Protein AF-A0A945KB13-F1 (afdb_monomer_lite)

Sequence (124 aa):
ARPCLFDDAFVIGADGSFANQMGDATWVEAWQGAAADGCATPVAPHDGSIAASSVYDEAAGTLTLNGKGAHLGLAKVVNGSELASPSDAPESVTYTVLIIESDFLSVEVVAGDGVYWSYDFVKQ

Foldseek 3Di:
DFVLLQPWDWDQDPVFWTFTRRPQWGFDDVLLVDPHTGIHGDGPPLNRPWTKGWDQDPVQQKIKIFTFQRDDRDSQAAAQAGHSHSVPGDRMGMWRWPDDDPFKTKTWHHNHDVDIDIDIGGHD

Secondary structure (DSSP, 8-state):
--HHHHS-EEEE-TTSEEEEE-TT-EEE-GGGT-SSSEEE---TTTTS-S-EEEEEETTTTEEEEESTT--SS-TTEETTEE-SSGGG--SEEEEEEEEE-SSEEEEEEEEETTEEEEEEEE--

Structure (mmCIF, N/CA/C/O backbone):
data_AF-A0A945KB13-F1
#
_entry.id   AF-A0A945KB13-F1
#
loop_
_atom_site.group_PDB
_atom_site.id
_atom_site.type_symbol
_atom_site.label_atom_id
_atom_site.label_alt_id
_atom_site.label_comp_id
_atom_site.label_asym_id
_atom_site.label_entity_id
_atom_site.label_seq_id
_atom_site.pdbx_PDB_ins_code
_atom_site.Cartn_x
_atom_site.Cartn_y
_atom_site.Cartn_z
_atom_site.occupancy
_atom_site.B_iso_or_equiv
_atom_site.auth_seq_id
_atom_site.auth_comp_id
_atom_site.auth_asym_id
_atom_site.auth_atom_id
_atom_site.pdbx_PDB_model_num
ATOM 1 N N . ALA A 1 1 ? -6.851 7.662 -16.944 1.00 63.81 1 ALA A N 1
ATOM 2 C CA . ALA A 1 1 ? -7.544 6.843 -15.927 1.00 63.81 1 ALA A CA 1
ATOM 3 C C . ALA A 1 1 ? -6.668 5.638 -15.605 1.00 63.81 1 ALA A C 1
ATOM 5 O O . ALA A 1 1 ? -5.906 5.247 -16.482 1.00 63.81 1 ALA A O 1
ATOM 6 N N . ARG A 1 2 ? -6.754 5.080 -14.391 1.00 83.50 2 ARG A N 1
ATOM 7 C CA . ARG A 1 2 ? -6.010 3.881 -13.962 1.00 83.50 2 ARG A CA 1
ATOM 8 C C . ARG A 1 2 ? -6.990 2.714 -13.756 1.00 83.50 2 ARG A C 1
ATOM 10 O O . ARG A 1 2 ? -7.255 2.369 -12.616 1.00 83.50 2 ARG A O 1
ATOM 17 N N . PRO A 1 3 ? -7.632 2.192 -14.817 1.00 86.50 3 PRO A N 1
ATOM 18 C CA . PRO A 1 3 ? -8.725 1.230 -14.662 1.00 86.50 3 PRO A CA 1
ATOM 19 C C . PRO A 1 3 ? -8.295 -0.021 -13.887 1.00 86.50 3 PRO A C 1
ATOM 21 O O . PRO A 1 3 ? -9.000 -0.380 -12.960 1.00 86.50 3 PRO A O 1
ATOM 24 N N . CYS A 1 4 ? -7.105 -0.551 -14.185 1.00 93.31 4 CYS A N 1
ATOM 25 C CA . CYS A 1 4 ? -6.479 -1.680 -13.485 1.00 93.31 4 CYS A CA 1
ATOM 26 C C . CYS A 1 4 ? -6.071 -1.405 -12.024 1.00 93.31 4 CYS A C 1
ATOM 28 O O . CYS A 1 4 ? -5.575 -2.291 -11.362 1.00 93.31 4 CYS A O 1
ATOM 30 N N . LEU A 1 5 ? -6.135 -0.157 -11.546 1.00 94.00 5 LEU A N 1
ATOM 31 C CA . LEU A 1 5 ? -5.937 0.143 -10.121 1.00 94.00 5 LEU A CA 1
ATOM 32 C C . LEU A 1 5 ? -7.276 0.189 -9.383 1.00 94.00 5 LEU A C 1
ATOM 34 O O . LEU A 1 5 ? -7.334 0.018 -8.174 1.00 94.00 5 LEU A O 1
ATOM 38 N N . PHE A 1 6 ? -8.353 0.520 -10.099 1.00 93.00 6 PHE A N 1
ATOM 39 C CA . PHE A 1 6 ? -9.678 0.694 -9.508 1.00 93.00 6 PHE A CA 1
ATOM 40 C C . PHE A 1 6 ? -10.481 -0.611 -9.452 1.00 93.00 6 PHE A C 1
ATOM 42 O O . PHE A 1 6 ? -11.493 -0.651 -8.757 1.00 93.00 6 PHE A O 1
ATOM 49 N N . ASP A 1 7 ? -10.068 -1.648 -10.181 1.00 93.94 7 ASP A N 1
ATOM 50 C CA . ASP A 1 7 ? -10.576 -3.018 -10.050 1.00 93.94 7 ASP A CA 1
ATOM 51 C C . ASP A 1 7 ? -9.757 -3.878 -9.068 1.00 93.94 7 ASP A C 1
ATOM 53 O O . ASP A 1 7 ? -10.218 -4.960 -8.703 1.00 93.94 7 ASP A O 1
ATOM 57 N N . ASP A 1 8 ? -8.610 -3.386 -8.584 1.00 96.50 8 ASP A N 1
ATOM 58 C CA . ASP A 1 8 ? -7.856 -4.007 -7.494 1.00 96.50 8 ASP A CA 1
ATOM 59 C C . ASP A 1 8 ? -8.687 -4.048 -6.198 1.00 96.50 8 ASP A C 1
ATOM 61 O O . ASP A 1 8 ? -9.356 -3.081 -5.815 1.00 96.50 8 ASP A O 1
ATOM 65 N N . ALA A 1 9 ? -8.597 -5.164 -5.474 1.00 97.00 9 ALA A N 1
ATOM 66 C CA . ALA A 1 9 ? -9.226 -5.347 -4.173 1.00 97.00 9 ALA A CA 1
ATOM 67 C C . ALA A 1 9 ? -8.185 -5.512 -3.057 1.00 97.00 9 ALA A C 1
ATOM 69 O O . ALA A 1 9 ? -7.208 -6.253 -3.173 1.00 97.00 9 ALA A O 1
ATOM 70 N N . PHE A 1 10 ? -8.435 -4.852 -1.928 1.00 97.56 10 PHE A N 1
ATOM 71 C CA . PHE A 1 10 ? -7.610 -4.921 -0.723 1.00 97.56 10 PHE A CA 1
ATOM 72 C C . PHE A 1 10 ? -8.401 -5.651 0.361 1.00 97.56 10 PHE A C 1
ATOM 74 O O . PHE A 1 10 ? -9.274 -5.077 1.013 1.00 97.56 10 PHE A O 1
ATOM 81 N N . VAL A 1 11 ? -8.154 -6.951 0.506 1.00 97.69 11 VAL A N 1
ATOM 82 C CA . VAL A 1 11 ? -8.998 -7.832 1.318 1.00 97.69 11 VAL A CA 1
ATOM 83 C C . VAL A 1 11 ? -8.462 -7.896 2.741 1.00 97.69 11 VAL A C 1
ATOM 85 O O . VAL A 1 11 ? -7.390 -8.445 2.978 1.00 97.69 11 VAL A O 1
ATOM 88 N N . ILE A 1 12 ? -9.235 -7.356 3.682 1.00 96.69 12 ILE A N 1
ATOM 89 C CA . ILE A 1 12 ? -8.973 -7.416 5.124 1.00 96.69 12 ILE A CA 1
ATOM 90 C C . ILE A 1 12 ? -9.863 -8.511 5.724 1.00 96.69 12 ILE A C 1
ATOM 92 O O . ILE A 1 12 ? -11.088 -8.381 5.766 1.00 96.69 12 ILE A O 1
ATOM 96 N N . GLY A 1 13 ? -9.250 -9.610 6.158 1.00 96.00 13 GLY A N 1
ATOM 97 C CA . GLY A 1 13 ? -9.933 -10.743 6.771 1.00 96.00 13 GLY A CA 1
ATOM 98 C C . GLY A 1 13 ? -10.307 -10.480 8.228 1.00 96.00 13 GLY A C 1
ATOM 99 O O . GLY A 1 13 ? -9.576 -9.834 8.977 1.00 96.00 13 GLY A O 1
ATOM 100 N 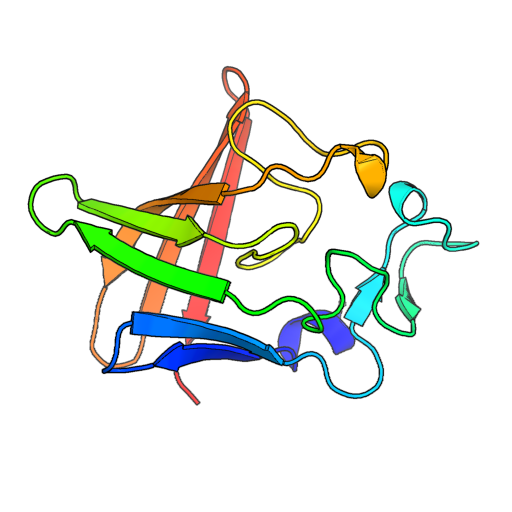N . ALA A 1 14 ? -11.436 -11.039 8.672 1.00 94.19 14 ALA A N 1
ATOM 101 C CA . ALA A 1 14 ? -11.870 -10.946 10.071 1.00 94.19 14 ALA A CA 1
ATOM 102 C C . ALA A 1 14 ? -10.917 -11.658 11.056 1.00 94.19 14 ALA A C 1
ATOM 104 O O . ALA A 1 14 ? -10.970 -11.412 12.257 1.00 94.19 14 ALA A O 1
ATOM 105 N N . ASP A 1 15 ? -10.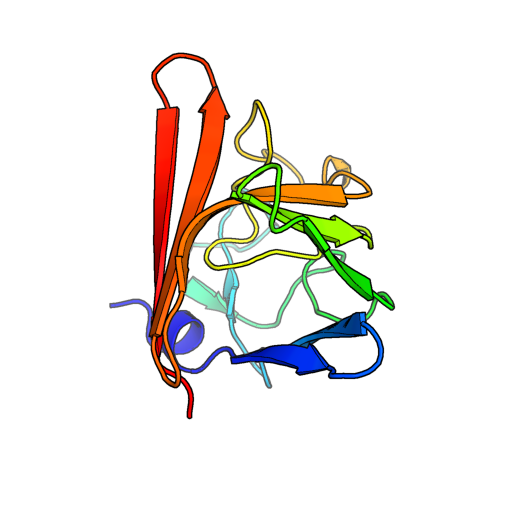058 -12.544 10.551 1.00 95.88 15 ASP A N 1
ATOM 106 C CA . ASP A 1 15 ? -8.995 -13.230 11.288 1.00 95.88 15 ASP A CA 1
ATOM 107 C C . ASP A 1 15 ? -7.673 -12.439 11.330 1.00 95.88 15 ASP A C 1
ATOM 109 O O . ASP A 1 15 ? -6.689 -12.916 11.895 1.00 95.88 15 ASP A O 1
ATOM 113 N N . GLY A 1 16 ? -7.643 -11.238 10.743 1.00 97.12 16 GLY A N 1
ATOM 114 C CA . GLY A 1 16 ? -6.453 -10.400 10.632 1.00 97.12 16 GLY A CA 1
ATOM 115 C C . GLY A 1 16 ? -5.566 -10.729 9.431 1.00 97.12 16 GLY A C 1
ATOM 116 O O . GLY A 1 16 ? -4.483 -10.156 9.321 1.00 97.12 16 GLY A O 1
ATOM 117 N N . SER A 1 17 ? -5.981 -11.624 8.530 1.00 98.38 17 SER A N 1
ATOM 118 C CA . SER A 1 17 ? -5.293 -11.822 7.248 1.00 98.38 17 SER A CA 1
ATOM 119 C C . SER A 1 17 ? -5.453 -10.606 6.328 1.00 98.38 17 SER A C 1
ATOM 121 O O . SER A 1 17 ? -6.449 -9.885 6.392 1.00 98.38 17 SER A O 1
ATOM 123 N N . PHE A 1 18 ? -4.466 -10.375 5.462 1.00 98.75 18 PHE A N 1
ATOM 124 C CA . PHE A 1 18 ? -4.520 -9.337 4.437 1.00 98.75 18 PHE A CA 1
ATOM 125 C C . PHE A 1 18 ? -4.083 -9.885 3.077 1.00 98.75 18 PHE A C 1
ATOM 127 O O . PHE A 1 18 ? -3.161 -10.700 3.005 1.00 98.75 18 PHE A O 1
ATOM 134 N N . ALA A 1 19 ? -4.716 -9.417 1.999 1.00 98.25 19 ALA A N 1
ATOM 135 C CA . ALA A 1 19 ? -4.301 -9.726 0.636 1.00 98.25 19 ALA A CA 1
ATOM 136 C C . ALA A 1 19 ? -4.520 -8.550 -0.327 1.00 98.25 19 ALA A C 1
ATOM 138 O O . ALA A 1 19 ? -5.611 -7.982 -0.395 1.00 98.25 19 ALA A O 1
ATOM 139 N N . ASN A 1 20 ? -3.502 -8.264 -1.141 1.00 98.31 20 ASN A N 1
ATOM 140 C CA . ASN A 1 20 ? -3.654 -7.511 -2.384 1.00 98.31 20 ASN A CA 1
ATOM 141 C C . ASN A 1 20 ? -4.177 -8.459 -3.474 1.00 98.31 20 ASN A C 1
ATOM 143 O O . ASN A 1 20 ? -3.471 -9.381 -3.880 1.00 98.31 20 ASN A O 1
ATOM 147 N N . GLN A 1 21 ? -5.404 -8.252 -3.946 1.00 97.19 21 GLN A N 1
ATOM 148 C CA . GLN A 1 21 ? -6.014 -9.012 -5.038 1.00 97.19 21 GLN A CA 1
ATOM 149 C C . GLN A 1 21 ? -6.097 -8.142 -6.293 1.00 97.19 21 GLN A C 1
ATOM 151 O O . GLN A 1 21 ? -7.026 -7.358 -6.445 1.00 97.19 21 GLN A O 1
ATOM 156 N N . MET A 1 22 ? -5.121 -8.306 -7.187 1.00 96.06 22 MET A N 1
ATOM 157 C CA . MET A 1 22 ? -4.940 -7.459 -8.379 1.00 96.06 22 MET A CA 1
ATOM 158 C C . MET A 1 22 ? -5.335 -8.131 -9.706 1.00 96.06 22 MET A C 1
ATOM 160 O O . MET A 1 22 ? -5.148 -7.583 -10.788 1.00 96.06 22 MET A O 1
ATOM 164 N N . GLY A 1 23 ? -5.816 -9.377 -9.654 1.00 93.56 23 GLY A N 1
ATOM 165 C CA . GLY A 1 23 ? -6.095 -10.157 -10.862 1.00 93.56 23 GLY A CA 1
ATOM 166 C C . GLY A 1 23 ? -4.873 -10.287 -11.785 1.00 93.56 23 GLY A C 1
ATOM 167 O O . GLY A 1 23 ? -3.753 -10.512 -11.324 1.00 93.56 23 GLY A O 1
ATOM 168 N N . ASP A 1 24 ? -5.101 -10.161 -13.095 1.00 94.75 24 ASP A N 1
ATOM 169 C CA . ASP A 1 24 ? -4.060 -10.319 -14.121 1.00 94.75 24 ASP A CA 1
ATOM 170 C C . ASP A 1 24 ? -3.213 -9.050 -14.338 1.00 94.75 24 ASP A C 1
ATOM 172 O O . ASP A 1 24 ? -2.125 -9.129 -14.924 1.00 94.75 24 ASP A O 1
ATOM 176 N N . ALA A 1 25 ? -3.700 -7.878 -13.913 1.00 96.44 25 ALA A N 1
ATOM 177 C CA . ALA A 1 25 ? -3.033 -6.603 -14.146 1.00 96.44 25 ALA A CA 1
ATOM 178 C C . ALA A 1 25 ? -3.371 -5.558 -13.080 1.00 96.44 25 ALA A C 1
ATOM 180 O O . ALA A 1 25 ? -4.537 -5.340 -12.794 1.00 96.44 25 ALA A O 1
ATOM 181 N N . THR A 1 26 ? -2.350 -4.827 -12.629 1.00 97.50 26 THR A N 1
ATOM 182 C CA . THR A 1 26 ? -2.467 -3.638 -11.766 1.00 97.50 26 THR A CA 1
ATOM 183 C C . THR A 1 26 ? -1.757 -2.444 -12.411 1.00 97.50 26 THR A C 1
ATOM 185 O O . THR A 1 26 ? -1.153 -2.560 -13.485 1.00 97.50 26 THR A O 1
ATOM 188 N N . TRP A 1 27 ? -1.807 -1.275 -11.771 1.00 97.38 27 TRP A N 1
ATOM 189 C CA . TRP A 1 27 ? -0.988 -0.127 -12.145 1.00 97.38 27 TRP A CA 1
ATOM 190 C C . TRP A 1 27 ? 0.477 -0.343 -11.754 1.00 97.38 27 TRP A C 1
ATOM 192 O O . TRP A 1 27 ? 0.843 -0.254 -10.584 1.00 97.38 27 TRP A O 1
ATOM 202 N N . VAL A 1 28 ? 1.326 -0.571 -12.754 1.00 97.62 28 VAL A N 1
ATOM 203 C CA . VAL A 1 28 ? 2.771 -0.749 -12.589 1.00 97.62 28 VAL A CA 1
ATOM 204 C C . VAL A 1 28 ? 3.493 0.466 -13.165 1.00 97.62 28 VAL A C 1
ATOM 206 O O . VAL A 1 28 ? 3.205 0.910 -14.278 1.00 97.62 28 VAL A O 1
ATOM 209 N N . GLU A 1 29 ? 4.441 1.009 -12.409 1.00 97.12 29 GLU A N 1
ATOM 210 C CA . GLU A 1 29 ? 5.235 2.179 -12.801 1.00 97.12 29 GLU A CA 1
ATOM 211 C C . GLU A 1 29 ? 6.676 1.794 -13.189 1.00 97.12 29 GLU A C 1
ATOM 213 O O . GLU A 1 29 ? 7.163 0.695 -12.906 1.00 97.12 29 GLU A O 1
ATOM 218 N N . ALA A 1 30 ? 7.405 2.726 -13.806 1.00 97.06 30 ALA A N 1
ATOM 219 C CA . ALA A 1 30 ? 8.788 2.520 -14.238 1.00 97.06 30 ALA A CA 1
ATOM 220 C C . ALA A 1 30 ? 9.744 2.102 -13.103 1.00 97.06 30 ALA A C 1
ATOM 222 O O . ALA A 1 30 ? 10.681 1.339 -13.342 1.00 97.06 30 ALA A O 1
ATOM 223 N N . TRP A 1 31 ? 9.497 2.537 -11.860 1.00 97.12 31 TRP A N 1
ATOM 224 C CA . TRP A 1 31 ? 10.306 2.134 -10.699 1.00 97.12 31 TRP A CA 1
ATOM 225 C C . TRP A 1 31 ? 10.199 0.631 -10.398 1.00 97.12 31 TRP A C 1
ATOM 227 O O . TRP A 1 31 ? 11.122 0.064 -9.824 1.00 97.12 31 TRP A O 1
ATOM 237 N N . GLN A 1 32 ? 9.124 -0.032 -10.841 1.00 97.56 32 GLN A N 1
ATOM 238 C CA . GLN A 1 32 ? 8.948 -1.488 -10.761 1.00 97.56 32 GLN A CA 1
ATOM 239 C C . GLN A 1 32 ? 9.542 -2.229 -11.970 1.00 97.56 32 GLN A C 1
ATOM 241 O O . GLN A 1 32 ? 9.457 -3.452 -12.042 1.00 97.56 32 GLN A O 1
ATOM 246 N N . GLY A 1 33 ? 10.145 -1.514 -12.925 1.00 95.00 33 GLY A N 1
ATOM 247 C CA . GLY A 1 33 ? 10.727 -2.088 -14.139 1.00 95.00 33 GLY A CA 1
ATOM 248 C C . GLY A 1 33 ? 9.788 -2.126 -15.348 1.00 95.00 33 GLY A C 1
ATOM 249 O O . GLY A 1 33 ? 10.136 -2.740 -16.359 1.00 95.00 33 GLY A O 1
ATOM 250 N N . ALA A 1 34 ? 8.622 -1.473 -15.289 1.00 95.19 34 ALA A N 1
ATOM 251 C CA . ALA A 1 34 ? 7.778 -1.303 -16.470 1.00 95.19 34 ALA A CA 1
ATOM 252 C C . ALA A 1 34 ? 8.446 -0.383 -17.508 1.00 95.19 34 ALA A C 1
ATOM 254 O O . ALA A 1 34 ? 9.113 0.593 -17.167 1.00 95.19 34 ALA A O 1
ATOM 255 N N . ALA A 1 35 ? 8.237 -0.667 -18.797 1.00 93.75 35 ALA A N 1
ATOM 256 C CA . ALA A 1 35 ? 8.748 0.180 -19.881 1.00 93.75 35 ALA A CA 1
ATOM 257 C C . ALA A 1 35 ? 8.080 1.570 -19.916 1.00 93.75 35 ALA A C 1
ATOM 259 O O . ALA A 1 35 ? 8.678 2.537 -20.386 1.00 93.75 35 ALA A O 1
ATOM 260 N N . ALA A 1 36 ? 6.838 1.651 -19.440 1.00 94.56 36 ALA A N 1
ATOM 261 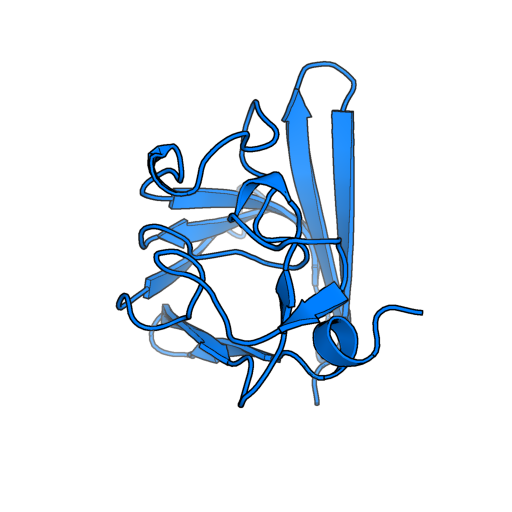C CA . ALA A 1 36 ? 6.074 2.870 -19.227 1.00 94.56 36 ALA A CA 1
ATOM 262 C C . ALA A 1 36 ? 5.023 2.610 -18.142 1.00 94.56 36 ALA A C 1
ATOM 264 O O . ALA A 1 36 ? 4.562 1.476 -18.003 1.00 94.56 36 ALA A O 1
ATOM 265 N N . ASP A 1 37 ? 4.626 3.657 -17.421 1.00 96.06 37 ASP A N 1
ATOM 266 C CA . ASP A 1 37 ? 3.577 3.558 -16.409 1.00 96.06 37 ASP A CA 1
ATOM 267 C C . ASP A 1 37 ? 2.248 3.145 -17.051 1.00 96.06 37 ASP A C 1
ATOM 269 O O . ASP A 1 37 ? 1.781 3.768 -18.014 1.00 96.06 37 ASP A O 1
ATOM 273 N N . GLY A 1 38 ? 1.625 2.097 -16.523 1.00 96.50 38 GLY A N 1
ATOM 274 C CA . GLY A 1 38 ? 0.408 1.558 -17.108 1.00 96.50 38 GLY A CA 1
ATOM 275 C C . GLY A 1 38 ? -0.055 0.254 -16.480 1.00 96.50 38 GLY A C 1
ATOM 276 O O . GLY A 1 38 ? 0.532 -0.255 -15.531 1.00 96.50 38 GLY A O 1
ATOM 277 N N . CYS A 1 39 ? -1.133 -0.291 -17.039 1.00 97.00 39 CYS A N 1
ATOM 278 C CA . CYS A 1 39 ? -1.637 -1.596 -16.637 1.00 97.00 39 CYS A CA 1
ATOM 279 C C . CYS A 1 39 ? -0.693 -2.700 -17.118 1.00 97.00 39 CYS A C 1
ATOM 281 O O . CYS A 1 39 ? -0.456 -2.826 -18.322 1.00 97.00 39 CYS A O 1
ATOM 283 N N . ALA A 1 40 ? -0.173 -3.492 -16.186 1.00 96.81 40 ALA A N 1
ATOM 284 C CA . ALA A 1 40 ? 0.704 -4.624 -16.458 1.00 96.81 40 ALA A CA 1
ATOM 285 C C . ALA A 1 40 ? 0.572 -5.682 -15.355 1.00 96.81 40 ALA A C 1
ATOM 287 O O . ALA A 1 40 ? -0.035 -5.432 -14.316 1.00 96.81 40 ALA A O 1
ATOM 288 N N . THR A 1 41 ? 1.149 -6.863 -15.580 1.00 97.12 41 THR A N 1
ATOM 289 C CA . THR A 1 41 ? 1.185 -7.932 -14.574 1.00 97.12 41 THR A CA 1
ATOM 290 C C . THR A 1 41 ? 1.816 -7.430 -13.268 1.00 97.12 41 THR A C 1
ATOM 292 O O . THR A 1 41 ? 2.865 -6.780 -13.338 1.00 97.12 41 THR A O 1
ATOM 295 N N . PRO A 1 42 ? 1.221 -7.730 -12.095 1.00 97.50 42 PRO A N 1
ATOM 296 C CA . PRO A 1 42 ? 1.779 -7.333 -10.807 1.00 97.50 42 PRO A CA 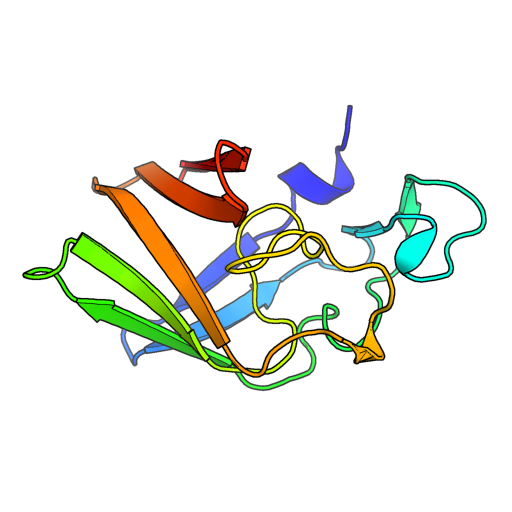1
ATOM 297 C C . PRO A 1 42 ? 3.234 -7.787 -10.617 1.00 97.50 42 PRO A C 1
ATOM 299 O O . PRO A 1 42 ? 3.643 -8.844 -11.101 1.00 97.50 42 PRO A O 1
ATOM 302 N N . VAL A 1 43 ? 4.027 -6.975 -9.911 1.00 98.19 43 VAL A N 1
ATOM 303 C CA . VAL A 1 43 ? 5.478 -7.174 -9.757 1.00 98.19 43 VAL A CA 1
ATOM 304 C C . VAL A 1 43 ? 5.838 -7.414 -8.293 1.00 98.19 43 VAL A C 1
ATOM 306 O O . VAL A 1 43 ? 5.579 -6.560 -7.442 1.00 98.19 43 VAL A O 1
ATOM 309 N N . ALA A 1 44 ? 6.501 -8.540 -8.012 1.00 97.94 44 ALA A N 1
ATOM 310 C CA . ALA A 1 44 ? 7.012 -8.873 -6.684 1.00 97.94 44 ALA A CA 1
ATOM 311 C C . ALA A 1 44 ? 7.901 -7.747 -6.102 1.00 97.94 44 ALA A C 1
ATOM 313 O O . ALA A 1 44 ? 8.722 -7.174 -6.825 1.00 97.94 44 ALA A O 1
ATOM 314 N N . PRO A 1 45 ? 7.792 -7.434 -4.797 1.00 98.06 45 PRO A N 1
ATOM 315 C CA . PRO A 1 45 ? 6.965 -8.114 -3.794 1.00 98.06 45 PRO A CA 1
ATOM 316 C C . PRO A 1 45 ? 5.514 -7.596 -3.711 1.00 98.06 45 PRO A C 1
ATOM 318 O O . PRO A 1 45 ? 4.754 -8.051 -2.867 1.00 98.06 45 PRO A O 1
ATOM 321 N N . HIS A 1 46 ? 5.114 -6.656 -4.567 1.00 98.50 46 HIS A N 1
ATOM 322 C CA . HIS A 1 46 ? 3.789 -6.022 -4.546 1.00 98.50 46 HIS A CA 1
ATOM 323 C C . HIS A 1 46 ? 2.747 -6.798 -5.361 1.00 98.50 46 HIS A C 1
ATOM 325 O O . HIS A 1 46 ? 1.747 -6.225 -5.768 1.00 98.50 46 HIS A O 1
ATOM 331 N N . ASP A 1 47 ? 2.990 -8.078 -5.648 1.00 97.75 47 ASP A N 1
ATOM 332 C CA . ASP A 1 47 ? 2.150 -8.932 -6.496 1.00 97.75 47 ASP A CA 1
ATOM 333 C C . ASP A 1 47 ? 1.132 -9.773 -5.709 1.00 97.75 47 ASP A C 1
ATOM 335 O O . ASP A 1 47 ? 0.444 -10.613 -6.284 1.00 97.75 47 ASP A O 1
ATOM 339 N N . GLY A 1 48 ? 1.025 -9.553 -4.394 1.00 97.12 48 GLY A N 1
ATOM 340 C CA . GLY A 1 48 ? 0.102 -10.282 -3.521 1.00 97.12 48 GLY A CA 1
ATOM 341 C C . GLY A 1 48 ? 0.518 -11.732 -3.244 1.00 97.12 48 GLY A C 1
ATOM 342 O O . GLY A 1 48 ? -0.237 -12.471 -2.618 1.00 97.12 48 GLY A O 1
ATOM 343 N N . SER A 1 49 ? 1.710 -12.155 -3.683 1.00 96.75 49 SER A N 1
ATOM 344 C CA . SER A 1 49 ? 2.211 -13.520 -3.464 1.00 96.75 49 SER A CA 1
ATOM 345 C C . SER A 1 49 ? 2.721 -13.769 -2.038 1.00 96.75 49 SER A C 1
ATOM 347 O O . SER A 1 49 ? 2.811 -14.918 -1.599 1.00 96.75 49 SER A O 1
ATOM 349 N N . ILE A 1 50 ? 3.052 -12.703 -1.305 1.00 97.12 50 ILE A N 1
ATOM 350 C CA . ILE A 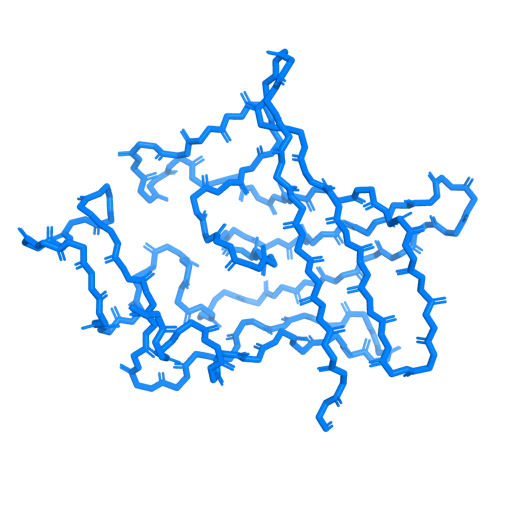1 50 ? 3.529 -12.761 0.078 1.00 97.12 50 ILE A CA 1
ATOM 351 C C . ILE A 1 50 ? 2.338 -12.772 1.036 1.00 97.12 50 ILE A C 1
ATOM 353 O O . ILE A 1 50 ? 1.461 -11.914 0.967 1.00 97.12 50 ILE A O 1
ATOM 357 N N . ALA A 1 51 ? 2.327 -13.733 1.964 1.00 96.62 51 ALA A N 1
ATOM 358 C CA . ALA A 1 51 ? 1.331 -13.771 3.028 1.00 96.62 51 ALA A CA 1
ATOM 359 C C . ALA A 1 51 ? 1.439 -12.513 3.899 1.00 96.62 51 ALA A C 1
ATOM 361 O O . ALA A 1 51 ? 2.515 -12.205 4.418 1.00 96.62 51 ALA A O 1
ATOM 362 N N . ALA A 1 52 ? 0.317 -11.821 4.076 1.00 98.69 52 ALA A N 1
ATOM 363 C CA . ALA A 1 52 ? 0.247 -10.573 4.812 1.00 98.69 52 ALA A CA 1
ATOM 364 C C . ALA A 1 52 ? -0.845 -10.609 5.888 1.00 98.69 52 ALA A C 1
ATOM 366 O O . ALA A 1 52 ? -1.752 -11.447 5.877 1.00 98.69 52 ALA A O 1
ATOM 367 N N . SER A 1 53 ? -0.744 -9.690 6.842 1.00 98.81 53 SER A N 1
ATOM 368 C CA . SER A 1 53 ? -1.721 -9.492 7.908 1.00 98.81 53 SER A CA 1
ATOM 369 C C . SER A 1 53 ? -2.014 -8.014 8.116 1.00 98.81 53 SER A C 1
ATOM 371 O O . SER A 1 53 ? -1.222 -7.150 7.746 1.00 98.81 53 SER A O 1
ATOM 373 N N . SER A 1 54 ? -3.148 -7.722 8.736 1.00 98.56 54 SER A N 1
ATOM 374 C CA . SER A 1 54 ? -3.567 -6.373 9.095 1.00 98.56 54 SER A CA 1
ATOM 375 C C . SER A 1 54 ? -3.850 -6.277 10.588 1.00 98.56 54 SER A C 1
ATOM 377 O O . SER A 1 54 ? -4.494 -7.159 11.158 1.00 98.56 54 SER A O 1
ATOM 379 N N . VAL A 1 55 ? -3.432 -5.178 11.207 1.00 98.50 55 VAL A N 1
ATOM 380 C CA . VAL A 1 55 ? -3.724 -4.851 12.604 1.00 98.50 55 VAL A CA 1
ATOM 381 C C . VAL A 1 55 ? -4.323 -3.454 12.657 1.00 98.50 55 VAL A C 1
ATOM 383 O O . VAL A 1 55 ? -3.649 -2.484 12.313 1.00 98.50 55 VAL A O 1
ATOM 386 N N . TYR A 1 56 ? -5.581 -3.361 13.082 1.00 97.94 56 TYR A N 1
ATOM 387 C CA . TYR A 1 56 ? -6.233 -2.089 13.378 1.00 97.94 56 TYR A CA 1
ATOM 388 C C . TYR A 1 56 ? -6.102 -1.778 14.872 1.00 97.94 56 TYR A C 1
ATOM 390 O O . TYR A 1 56 ? -6.559 -2.556 15.711 1.00 97.94 56 TYR A O 1
ATOM 398 N N . ASP A 1 57 ? -5.469 -0.654 15.194 1.00 98.25 57 ASP A N 1
ATOM 399 C CA . ASP A 1 57 ? -5.405 -0.090 16.539 1.00 98.25 57 ASP A CA 1
ATOM 400 C C . ASP A 1 57 ? -6.398 1.073 16.625 1.00 98.25 57 ASP A C 1
ATOM 402 O O . ASP A 1 57 ? -6.136 2.182 16.156 1.00 98.25 57 ASP A O 1
ATOM 406 N N . GLU A 1 58 ? -7.562 0.806 17.217 1.00 97.12 58 GLU A N 1
ATOM 407 C CA . GLU A 1 58 ? -8.634 1.792 17.378 1.00 97.12 58 GLU A CA 1
ATOM 408 C C . GLU A 1 58 ? -8.214 2.967 18.273 1.00 97.12 58 GLU A C 1
ATOM 410 O O . GLU A 1 58 ? -8.594 4.107 18.018 1.00 97.12 58 GLU A O 1
ATOM 415 N N . ALA A 1 59 ? -7.393 2.717 19.298 1.00 98.12 59 ALA A N 1
ATOM 416 C CA . ALA A 1 59 ? -6.963 3.757 20.227 1.00 98.12 59 ALA A CA 1
ATOM 417 C C . ALA A 1 59 ? -5.951 4.712 19.580 1.00 98.12 59 ALA A C 1
ATOM 419 O O . ALA A 1 59 ? -5.977 5.914 19.850 1.00 98.12 59 ALA A O 1
ATOM 420 N N . ALA A 1 60 ? -5.070 4.183 18.728 1.00 98.06 60 ALA A N 1
ATOM 421 C CA . ALA A 1 60 ? -4.131 4.980 17.945 1.00 98.06 60 ALA A CA 1
ATOM 422 C C . ALA A 1 60 ? -4.749 5.546 16.654 1.00 98.06 60 ALA A C 1
ATOM 424 O O . ALA A 1 60 ? -4.185 6.472 16.072 1.00 98.06 60 ALA A O 1
ATOM 425 N N . GLY A 1 61 ? -5.877 4.996 16.194 1.00 98.31 61 GLY A N 1
ATOM 426 C CA . GLY A 1 61 ? -6.482 5.340 14.909 1.00 98.31 61 GLY A CA 1
ATOM 427 C C . GLY A 1 61 ? -5.617 4.912 13.722 1.00 98.31 61 GLY A C 1
ATOM 428 O O . GLY A 1 61 ? -5.525 5.645 12.740 1.00 98.31 61 GLY A O 1
ATOM 429 N N . THR A 1 62 ? -4.946 3.758 13.805 1.00 98.69 62 THR A N 1
ATOM 430 C CA . THR A 1 62 ? -4.013 3.299 12.763 1.00 98.69 62 THR A CA 1
ATOM 431 C C . THR A 1 62 ? -4.327 1.898 12.258 1.00 98.69 62 THR A C 1
ATOM 433 O O . THR A 1 62 ? -4.796 1.034 12.994 1.00 98.69 62 THR A O 1
ATOM 436 N N . LEU A 1 63 ? -4.042 1.662 10.979 1.00 98.69 63 LEU A N 1
ATOM 437 C CA . LEU A 1 63 ? -4.097 0.357 10.331 1.00 98.69 63 LEU A CA 1
ATOM 438 C C . LEU A 1 63 ? -2.695 -0.000 9.844 1.00 98.69 63 LEU A C 1
ATOM 440 O O . LEU A 1 63 ? -2.157 0.657 8.958 1.00 98.69 63 LEU A O 1
ATOM 444 N N . THR A 1 64 ? -2.101 -1.044 10.413 1.00 98.81 64 THR A N 1
ATOM 445 C CA . THR A 1 64 ? -0.788 -1.546 9.994 1.00 98.81 64 THR A CA 1
ATOM 446 C C . THR A 1 64 ? -0.947 -2.807 9.166 1.00 98.81 64 THR A C 1
ATOM 448 O O . THR A 1 64 ? -1.565 -3.768 9.622 1.00 98.81 64 THR A O 1
ATOM 451 N N . LEU A 1 65 ? -0.356 -2.819 7.976 1.00 98.88 65 LEU A N 1
ATOM 452 C CA . LEU A 1 65 ? -0.191 -4.012 7.158 1.00 98.88 65 LEU A CA 1
ATOM 453 C C . LEU A 1 65 ? 1.207 -4.587 7.384 1.00 98.88 65 LEU A C 1
ATOM 455 O O . LEU A 1 65 ? 2.193 -3.859 7.286 1.00 98.88 65 LEU A O 1
ATOM 459 N N . ASN A 1 66 ? 1.293 -5.882 7.675 1.00 98.81 66 ASN A N 1
ATOM 460 C CA . ASN A 1 66 ? 2.547 -6.624 7.789 1.00 98.81 66 ASN A CA 1
ATOM 461 C C . ASN A 1 66 ? 2.659 -7.595 6.617 1.00 98.81 66 ASN A C 1
ATOM 463 O O . ASN A 1 66 ? 1.691 -8.276 6.291 1.00 98.81 66 ASN A O 1
ATOM 467 N N . GLY A 1 67 ? 3.846 -7.699 6.036 1.00 98.50 67 GLY A N 1
ATOM 468 C CA . GLY A 1 67 ? 4.124 -8.476 4.836 1.00 98.50 67 GLY A CA 1
ATOM 469 C C . GLY A 1 67 ? 4.795 -7.589 3.796 1.00 98.50 67 GLY A C 1
ATOM 470 O O . GLY A 1 67 ? 4.265 -6.542 3.422 1.00 98.50 67 GLY A O 1
ATOM 471 N N . LYS A 1 68 ? 5.975 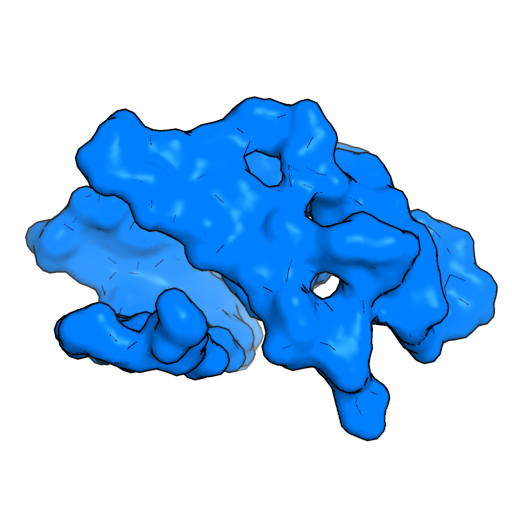-8.000 3.327 1.00 98.50 68 LYS A N 1
ATOM 472 C CA . LYS A 1 68 ? 6.729 -7.230 2.340 1.00 98.50 68 LYS A CA 1
ATOM 473 C C . LYS A 1 68 ? 5.903 -7.000 1.075 1.00 98.50 68 LYS A C 1
ATOM 475 O O . LYS A 1 68 ? 5.453 -7.956 0.452 1.00 98.50 68 LYS A O 1
ATOM 480 N N . GLY A 1 69 ? 5.748 -5.732 0.699 1.00 98.25 69 GLY A N 1
ATOM 481 C CA . GLY A 1 69 ? 4.975 -5.312 -0.473 1.00 98.25 69 GLY A CA 1
ATOM 482 C C . GLY A 1 69 ? 3.460 -5.200 -0.255 1.00 98.25 69 GLY A C 1
ATOM 483 O O . GLY A 1 69 ? 2.759 -4.795 -1.184 1.00 98.25 69 GLY A O 1
ATOM 484 N N . ALA A 1 70 ? 2.947 -5.497 0.946 1.00 98.69 70 ALA A N 1
ATOM 485 C CA . ALA A 1 70 ? 1.553 -5.237 1.295 1.00 98.69 70 ALA A CA 1
ATOM 486 C C . ALA A 1 70 ? 1.278 -3.725 1.323 1.00 98.69 70 ALA A C 1
ATOM 488 O O . ALA A 1 70 ? 2.055 -2.957 1.889 1.00 98.69 70 ALA A O 1
ATOM 489 N N . HIS A 1 71 ? 0.176 -3.297 0.709 1.00 98.62 71 HIS A N 1
ATOM 490 C CA . HIS A 1 71 ? -0.157 -1.877 0.569 1.00 98.62 71 HIS A CA 1
ATOM 491 C C . HIS A 1 71 ? -1.659 -1.650 0.371 1.00 98.62 71 HIS A C 1
ATOM 493 O O . HIS A 1 71 ? -2.376 -2.547 -0.062 1.00 98.62 71 HIS A O 1
ATOM 499 N N . LEU A 1 72 ? -2.113 -0.427 0.634 1.00 98.38 72 LEU A N 1
ATOM 500 C CA . LEU A 1 72 ? -3.390 0.138 0.198 1.00 98.38 72 LEU A CA 1
ATOM 501 C C . LEU A 1 72 ? -3.122 1.234 -0.836 1.00 98.38 72 LEU A C 1
ATOM 503 O O . LEU A 1 72 ? -2.235 2.068 -0.641 1.00 98.38 72 LEU A O 1
ATOM 507 N N . GLY A 1 73 ? -3.901 1.260 -1.916 1.00 96.81 73 GLY A N 1
ATOM 508 C CA . GLY A 1 73 ? -3.746 2.265 -2.964 1.00 96.81 73 GLY A CA 1
ATOM 509 C C . GLY A 1 73 ? -2.510 1.997 -3.821 1.00 96.81 73 GLY A C 1
ATOM 510 O O . GLY A 1 73 ? -2.438 0.966 -4.478 1.00 96.81 73 GLY A O 1
ATOM 511 N N . LEU A 1 74 ? -1.542 2.920 -3.855 1.00 97.25 74 LEU A N 1
ATOM 512 C CA . LEU A 1 74 ? -0.332 2.753 -4.669 1.00 97.25 74 LEU A CA 1
ATOM 513 C C . LEU A 1 74 ? 0.776 2.020 -3.914 1.00 97.25 74 LEU A C 1
ATOM 515 O O . LEU A 1 74 ? 1.242 2.491 -2.879 1.00 97.25 74 LEU A O 1
ATOM 519 N N . ALA A 1 75 ? 1.296 0.958 -4.532 1.00 97.50 75 ALA A N 1
ATOM 520 C CA . ALA A 1 75 ? 2.437 0.174 -4.049 1.00 97.50 75 ALA A CA 1
ATOM 521 C C . ALA A 1 75 ? 3.703 1.000 -3.754 1.00 97.50 75 ALA A C 1
ATOM 523 O O . ALA A 1 75 ? 4.533 0.605 -2.943 1.00 97.50 75 ALA A O 1
ATOM 524 N N . LYS A 1 76 ? 3.865 2.155 -4.409 1.00 97.88 76 LYS A N 1
ATOM 525 C CA . LYS A 1 76 ? 5.037 3.025 -4.260 1.00 97.88 76 LYS A CA 1
ATOM 526 C C . LYS A 1 76 ? 5.122 3.700 -2.891 1.00 97.88 76 LYS A C 1
ATOM 528 O O . LYS A 1 76 ? 6.211 4.081 -2.473 1.00 97.88 76 LYS A O 1
ATOM 533 N N . VAL A 1 77 ? 3.991 3.940 -2.236 1.00 98.50 77 VAL A N 1
ATOM 534 C CA . VAL A 1 77 ? 3.931 4.881 -1.114 1.00 98.50 77 VAL A CA 1
ATOM 535 C C . VAL A 1 77 ? 4.032 4.138 0.211 1.00 98.50 77 VAL A C 1
ATOM 537 O O . VAL A 1 77 ? 3.158 3.342 0.548 1.00 98.50 77 VAL A O 1
ATOM 540 N N . VAL A 1 78 ? 5.080 4.431 0.980 1.00 98.69 78 VAL A N 1
ATOM 541 C CA . VAL A 1 78 ? 5.354 3.802 2.279 1.00 98.69 78 VAL A CA 1
ATOM 542 C C . VAL A 1 78 ? 5.642 4.861 3.341 1.00 98.69 78 VAL A C 1
ATOM 544 O O . VAL A 1 78 ? 5.769 6.046 3.039 1.00 98.69 78 VAL A O 1
ATOM 547 N N . ASN A 1 79 ? 5.746 4.463 4.612 1.00 98.56 79 ASN A N 1
ATOM 548 C CA . ASN A 1 79 ? 6.081 5.417 5.668 1.00 98.56 79 ASN A CA 1
ATOM 549 C C . ASN A 1 79 ? 7.483 6.004 5.453 1.00 98.56 79 ASN A C 1
ATOM 551 O O . ASN A 1 79 ? 8.480 5.286 5.504 1.00 98.56 79 ASN A O 1
ATOM 555 N N . GLY A 1 80 ? 7.555 7.321 5.263 1.00 98.31 80 GLY A N 1
ATOM 556 C CA . GLY A 1 80 ? 8.807 8.070 5.153 1.00 98.31 80 GLY A CA 1
ATOM 557 C C . GLY A 1 80 ? 9.498 8.044 3.786 1.00 98.31 80 GLY A C 1
ATOM 558 O O . GLY A 1 80 ? 10.554 8.668 3.663 1.00 98.31 80 GLY A O 1
ATOM 559 N N . SER A 1 81 ? 8.940 7.375 2.769 1.00 98.00 81 SER A N 1
ATOM 560 C CA . SER A 1 81 ? 9.436 7.496 1.393 1.00 98.00 81 SER A CA 1
ATOM 561 C C . SER A 1 81 ? 8.409 7.115 0.320 1.00 98.00 81 SER A C 1
ATOM 563 O O . SER A 1 81 ? 7.390 6.473 0.571 1.00 98.00 81 SER A O 1
ATOM 565 N N . GLU A 1 82 ? 8.724 7.489 -0.920 1.00 98.00 82 GLU A N 1
ATOM 566 C CA . GLU A 1 82 ? 8.212 6.828 -2.119 1.00 98.00 82 GLU A CA 1
ATOM 567 C C . GLU A 1 82 ? 9.298 5.891 -2.656 1.00 98.00 82 GLU A C 1
ATOM 569 O O . GLU A 1 82 ? 10.459 6.288 -2.794 1.00 98.00 82 GLU A O 1
ATOM 574 N N . LEU A 1 83 ? 8.936 4.640 -2.932 1.00 98.19 83 LEU A N 1
ATOM 575 C CA . LEU A 1 83 ? 9.875 3.613 -3.367 1.00 98.19 83 LEU A CA 1
ATOM 576 C C . LEU A 1 83 ? 10.469 3.939 -4.744 1.00 98.19 83 LEU A C 1
ATOM 578 O O . LEU A 1 83 ? 9.769 4.338 -5.674 1.00 98.19 83 LEU A O 1
ATOM 582 N N . ALA A 1 84 ? 11.775 3.702 -4.880 1.00 97.50 84 ALA A N 1
ATOM 583 C CA . ALA A 1 84 ? 12.505 3.807 -6.146 1.00 97.50 84 ALA A CA 1
ATOM 584 C C . ALA A 1 84 ? 12.875 2.435 -6.743 1.00 97.50 84 ALA A C 1
ATOM 586 O O . ALA A 1 84 ? 13.329 2.366 -7.884 1.00 97.50 84 ALA A O 1
ATOM 587 N N . SER A 1 85 ? 12.690 1.352 -5.981 1.00 97.56 85 SER A N 1
ATOM 588 C CA . SER A 1 85 ? 12.954 -0.031 -6.385 1.00 97.56 85 SER A CA 1
ATOM 589 C C . SER A 1 85 ? 12.054 -0.997 -5.599 1.00 97.56 85 SER A C 1
ATOM 591 O O . SER A 1 85 ? 11.835 -0.778 -4.405 1.00 97.56 85 SER A O 1
ATOM 593 N N . PRO A 1 86 ? 11.590 -2.116 -6.193 1.00 97.88 86 PRO A N 1
ATOM 594 C CA . PRO A 1 86 ? 10.851 -3.152 -5.471 1.00 97.88 86 PRO A CA 1
ATOM 595 C C . PRO A 1 86 ? 11.628 -3.772 -4.303 1.00 97.88 86 PRO A C 1
ATOM 597 O O . PRO A 1 86 ? 11.024 -4.240 -3.339 1.00 97.88 86 PRO A O 1
ATOM 600 N N . SER A 1 87 ? 12.967 -3.771 -4.359 1.00 97.19 87 SER A N 1
ATOM 601 C CA . SER A 1 87 ? 13.817 -4.303 -3.283 1.00 97.19 87 SER A CA 1
ATOM 602 C C . SER A 1 87 ? 13.660 -3.554 -1.962 1.00 97.19 87 SER A C 1
ATOM 604 O O . SER A 1 87 ? 13.826 -4.161 -0.899 1.00 97.19 87 SER A O 1
ATOM 606 N N . ASP A 1 88 ? 13.322 -2.268 -2.051 1.00 98.00 88 ASP A N 1
ATOM 607 C CA . ASP A 1 88 ? 13.292 -1.324 -0.935 1.00 98.00 88 ASP A CA 1
ATOM 608 C C . ASP A 1 88 ? 11.954 -1.358 -0.190 1.00 98.00 88 ASP A C 1
ATOM 610 O O . ASP A 1 88 ? 11.792 -0.672 0.818 1.00 98.00 88 ASP A O 1
ATOM 614 N N . ALA A 1 89 ? 11.003 -2.172 -0.666 1.00 98.44 89 ALA A N 1
ATOM 615 C CA . ALA A 1 89 ? 9.730 -2.378 0.003 1.00 98.44 89 ALA A CA 1
ATOM 616 C C . ALA A 1 89 ? 9.961 -2.821 1.464 1.00 98.44 89 ALA A C 1
ATOM 618 O O . ALA A 1 89 ? 10.700 -3.792 1.696 1.00 98.44 89 ALA A O 1
ATOM 619 N N . PRO A 1 90 ? 9.352 -2.128 2.444 1.00 98.50 90 PRO A N 1
ATOM 620 C CA . PRO A 1 90 ? 9.470 -2.476 3.850 1.00 98.50 90 PRO A CA 1
ATOM 621 C C . PRO A 1 90 ? 8.663 -3.738 4.168 1.00 98.50 90 PRO A C 1
ATOM 623 O O . PRO A 1 90 ? 7.792 -4.153 3.406 1.00 98.50 90 PRO A O 1
ATOM 626 N N . GLU A 1 91 ? 8.927 -4.326 5.333 1.00 98.50 91 GLU A N 1
ATOM 627 C CA . GLU A 1 91 ? 8.167 -5.475 5.851 1.00 98.50 91 GLU A CA 1
ATOM 628 C C . GLU A 1 91 ? 6.778 -5.083 6.383 1.00 98.50 91 GLU A C 1
ATOM 630 O O . GLU A 1 91 ? 5.950 -5.953 6.644 1.00 98.50 91 GLU A O 1
ATOM 635 N N . SER A 1 92 ? 6.519 -3.787 6.564 1.00 98.69 92 SER A N 1
ATOM 636 C CA . SER A 1 92 ? 5.235 -3.265 7.025 1.00 98.69 92 SER A CA 1
ATOM 637 C C . SER A 1 92 ? 5.007 -1.829 6.567 1.00 98.69 92 SER A C 1
ATOM 639 O O . SER A 1 92 ? 5.962 -1.066 6.411 1.00 98.69 92 SER A O 1
ATOM 641 N N . VAL A 1 93 ? 3.740 -1.440 6.459 1.00 98.81 93 VAL A N 1
ATOM 642 C CA . VAL A 1 93 ? 3.309 -0.051 6.268 1.00 98.81 93 VAL A CA 1
ATOM 643 C C . VAL A 1 93 ? 2.149 0.258 7.215 1.00 98.81 93 VAL A C 1
ATOM 645 O O . VAL A 1 93 ? 1.260 -0.567 7.422 1.00 98.81 93 VAL A O 1
ATOM 648 N N . THR A 1 94 ? 2.161 1.442 7.811 1.00 98.81 94 THR A N 1
ATOM 649 C CA . THR A 1 94 ? 1.136 1.925 8.734 1.00 98.81 94 THR A CA 1
ATOM 650 C C . THR A 1 94 ? 0.413 3.114 8.127 1.00 98.81 94 THR A C 1
ATOM 652 O O . THR A 1 94 ? 1.029 4.098 7.716 1.00 98.81 94 THR A O 1
ATOM 655 N N . TYR A 1 95 ? -0.908 3.032 8.128 1.00 98.81 95 TYR A N 1
ATOM 656 C CA . TYR A 1 95 ? -1.809 4.083 7.698 1.00 98.81 95 TYR A CA 1
ATOM 657 C C . TYR A 1 95 ? -2.501 4.718 8.903 1.00 98.81 95 TYR A C 1
ATOM 659 O O . TYR A 1 95 ? -2.907 4.017 9.831 1.00 98.81 95 TYR A O 1
ATOM 667 N N . THR A 1 96 ? -2.693 6.031 8.864 1.00 98.75 96 THR A N 1
ATOM 668 C CA . THR A 1 96 ? -3.653 6.722 9.729 1.00 98.75 96 THR A CA 1
ATOM 669 C C . THR A 1 96 ? -5.047 6.505 9.154 1.00 98.75 96 THR A C 1
ATOM 671 O O . THR A 1 96 ? -5.273 6.754 7.972 1.00 98.75 96 THR A O 1
ATOM 674 N N . VAL A 1 97 ? -5.993 6.048 9.970 1.00 98.69 97 VAL A N 1
ATOM 675 C CA . VAL A 1 97 ? -7.396 5.909 9.569 1.00 98.69 97 VAL A CA 1
ATOM 676 C C . VAL A 1 97 ? -8.086 7.254 9.765 1.00 98.69 97 VAL A C 1
ATOM 678 O O . VAL A 1 97 ? -8.217 7.733 10.889 1.00 98.69 97 VAL A O 1
ATOM 681 N N . LEU A 1 98 ? -8.516 7.868 8.664 1.00 98.44 98 LEU A N 1
ATOM 682 C CA . LEU A 1 98 ? -9.221 9.150 8.678 1.00 98.44 98 LEU A CA 1
ATOM 683 C C . LEU A 1 98 ? -10.722 8.949 8.894 1.00 98.44 98 LEU A C 1
ATOM 685 O O . LEU A 1 98 ? -11.347 9.671 9.669 1.00 98.44 98 LEU A O 1
ATOM 689 N N . ILE A 1 99 ? -11.298 7.970 8.193 1.00 98.12 99 ILE A N 1
ATOM 690 C CA . ILE A 1 99 ? -12.719 7.619 8.254 1.00 98.12 99 ILE A CA 1
ATOM 691 C C . ILE A 1 99 ? -12.833 6.100 8.175 1.00 98.12 99 ILE A C 1
ATOM 693 O O . ILE A 1 99 ? -12.214 5.478 7.314 1.00 98.12 99 ILE A O 1
ATOM 697 N N . ILE A 1 100 ? -13.652 5.512 9.045 1.00 96.75 100 ILE A N 1
ATOM 698 C CA . ILE A 1 100 ? -14.039 4.104 8.969 1.00 96.75 100 ILE A CA 1
ATOM 699 C C . ILE A 1 100 ? -15.541 3.974 9.221 1.00 96.75 100 ILE A C 1
ATOM 701 O O . ILE A 1 100 ? -16.049 4.315 10.287 1.00 96.75 100 ILE A O 1
ATOM 705 N N . GLU A 1 101 ? -16.256 3.501 8.208 1.00 96.38 101 GLU A N 1
ATOM 706 C CA . GLU A 1 101 ? -17.698 3.258 8.225 1.00 96.38 101 GLU A CA 1
ATOM 707 C C . GLU A 1 101 ? -17.994 1.855 7.668 1.00 96.38 101 GLU A C 1
ATOM 709 O O . GLU A 1 101 ? -17.080 1.107 7.321 1.00 96.38 101 GLU A O 1
ATOM 714 N N . SER A 1 102 ? -19.271 1.458 7.592 1.00 93.81 102 SER A N 1
ATOM 715 C CA . SER A 1 102 ? -19.652 0.101 7.162 1.00 93.81 102 SER A CA 1
ATOM 716 C C . SER A 1 102 ? -19.132 -0.266 5.772 1.00 93.81 102 SER A C 1
ATOM 718 O O . SER A 1 102 ? -18.719 -1.409 5.557 1.00 93.81 102 SER A O 1
ATOM 720 N N . ASP A 1 103 ? -19.151 0.704 4.857 1.00 96.25 103 ASP A N 1
ATOM 721 C CA . ASP A 1 103 ? -18.870 0.502 3.435 1.00 96.25 103 ASP A CA 1
ATOM 722 C C . ASP A 1 103 ? -17.844 1.499 2.885 1.00 96.25 103 ASP A C 1
ATOM 724 O O . ASP A 1 103 ? -17.626 1.547 1.676 1.00 96.25 103 ASP A O 1
ATOM 728 N N . PHE A 1 104 ? -17.211 2.290 3.755 1.00 97.94 104 PHE A N 1
ATOM 729 C CA . PHE A 1 104 ? -16.243 3.311 3.370 1.00 97.94 104 PHE A CA 1
ATOM 730 C C . PHE A 1 104 ? -15.040 3.313 4.311 1.00 97.94 104 PHE A C 1
ATOM 732 O O . PHE A 1 104 ? -15.186 3.263 5.534 1.00 97.94 104 PHE A O 1
ATOM 739 N N . LEU A 1 105 ? -13.849 3.398 3.727 1.00 98.25 105 LEU A N 1
ATOM 740 C CA . LEU A 1 105 ? -12.588 3.525 4.445 1.00 98.25 105 LEU A CA 1
ATOM 741 C C . LEU A 1 105 ? -11.767 4.632 3.788 1.00 98.25 105 LEU A C 1
ATOM 743 O O . LEU A 1 105 ? -11.494 4.562 2.594 1.00 98.25 105 LEU A O 1
ATOM 747 N N . SER A 1 106 ? -11.333 5.610 4.578 1.00 98.62 106 SER A N 1
ATOM 748 C CA . SER A 1 106 ? -10.356 6.613 4.161 1.00 98.62 106 SER A CA 1
ATOM 749 C C . SER A 1 106 ? -9.119 6.503 5.033 1.00 98.62 106 SER A C 1
ATOM 751 O O . SER A 1 106 ? -9.208 6.483 6.266 1.00 98.62 106 SER A O 1
ATOM 753 N N . VAL A 1 107 ? -7.962 6.414 4.392 1.00 98.75 107 VAL A N 1
ATOM 754 C CA . VAL A 1 107 ? -6.670 6.261 5.058 1.00 98.75 107 VAL A CA 1
ATOM 755 C C . VAL A 1 107 ? -5.651 7.233 4.499 1.00 98.75 107 VAL A C 1
ATOM 757 O O . VAL A 1 107 ? -5.722 7.631 3.340 1.00 98.75 107 VAL A O 1
ATOM 760 N N . GLU A 1 108 ? -4.660 7.560 5.315 1.00 98.75 108 GLU A N 1
ATOM 761 C CA . GLU A 1 108 ? -3.518 8.379 4.939 1.00 98.75 108 GLU A CA 1
ATOM 762 C C . GLU A 1 108 ? -2.205 7.668 5.266 1.00 98.75 108 GLU A C 1
ATOM 764 O O . GLU A 1 108 ? -2.072 7.024 6.306 1.00 98.75 108 GLU A O 1
ATOM 769 N N . VAL A 1 109 ? -1.212 7.813 4.393 1.00 98.56 109 VAL A N 1
ATOM 770 C CA . VAL A 1 109 ? 0.179 7.438 4.655 1.00 98.56 109 VAL A CA 1
ATOM 771 C C . VAL A 1 109 ? 1.082 8.651 4.451 1.00 98.56 109 VAL A C 1
ATOM 773 O O . VAL A 1 109 ? 0.982 9.377 3.458 1.00 98.56 109 VAL A O 1
ATOM 776 N N . VAL A 1 110 ? 1.979 8.869 5.412 1.00 98.25 110 VAL A N 1
ATOM 777 C CA . VAL A 1 110 ? 2.960 9.957 5.379 1.00 98.25 110 VAL A CA 1
ATOM 778 C C . VAL A 1 110 ? 4.247 9.440 4.743 1.00 98.25 110 VAL A C 1
ATOM 780 O O . VAL A 1 110 ? 4.984 8.667 5.358 1.00 98.25 110 VAL A O 1
ATOM 783 N N . ALA A 1 111 ? 4.521 9.872 3.514 1.00 97.81 111 ALA A N 1
ATOM 784 C CA . ALA A 1 111 ? 5.688 9.460 2.729 1.00 97.81 111 ALA A CA 1
ATOM 785 C C . ALA A 1 111 ? 6.918 10.355 2.949 1.00 97.81 111 ALA A C 1
ATOM 787 O O . ALA A 1 111 ? 7.975 10.132 2.369 1.00 97.81 111 ALA A O 1
ATOM 788 N N . GLY A 1 112 ? 6.802 11.386 3.781 1.00 96.62 112 GLY A N 1
ATOM 789 C CA . GLY A 1 112 ? 7.881 12.316 4.089 1.00 96.62 112 GLY A CA 1
ATOM 790 C C . GLY A 1 112 ? 7.344 13.592 4.723 1.00 96.62 112 GLY A C 1
ATOM 791 O O . GLY A 1 112 ? 6.133 13.766 4.860 1.00 96.62 112 GLY A O 1
ATOM 792 N N . ASP A 1 113 ? 8.243 14.497 5.105 1.00 96.25 113 ASP A N 1
ATOM 793 C CA . ASP A 1 113 ? 7.842 15.791 5.662 1.00 96.25 113 ASP A CA 1
ATOM 794 C C . ASP A 1 113 ? 7.033 16.588 4.627 1.00 96.25 113 ASP A C 1
ATOM 796 O O . ASP A 1 113 ? 7.510 16.871 3.527 1.00 96.25 113 ASP A O 1
ATOM 800 N N . GLY A 1 114 ? 5.778 16.896 4.956 1.00 95.50 114 GLY A N 1
ATOM 801 C CA . GLY A 1 114 ? 4.858 17.572 4.041 1.00 95.50 114 GLY A CA 1
ATOM 802 C C . GLY A 1 114 ? 4.305 16.711 2.894 1.00 95.50 114 GLY A C 1
ATOM 803 O O . GLY A 1 114 ? 3.588 17.255 2.054 1.00 95.50 114 GLY A O 1
ATOM 804 N N . VAL A 1 115 ? 4.610 15.407 2.834 1.00 97.75 115 VAL A N 1
ATOM 805 C CA . VAL A 1 115 ? 4.173 14.508 1.750 1.00 97.75 115 VAL A CA 1
ATOM 806 C C . VAL A 1 115 ? 3.171 13.490 2.285 1.00 97.75 115 VAL A C 1
ATOM 808 O O . VAL A 1 115 ? 3.533 12.542 2.984 1.00 97.75 115 VAL A O 1
ATOM 811 N N . TYR A 1 116 ? 1.909 13.685 1.913 1.00 97.31 116 TYR A N 1
ATOM 812 C CA . TYR A 1 116 ? 0.773 12.887 2.362 1.00 97.31 116 TYR A CA 1
ATOM 813 C C . TYR A 1 116 ? 0.064 12.282 1.158 1.00 97.31 116 TYR A C 1
ATOM 815 O O . TYR A 1 116 ? -0.197 12.972 0.171 1.00 97.31 116 TYR A O 1
ATOM 823 N N . TRP A 1 117 ? -0.267 11.002 1.263 1.00 98.38 117 TRP A N 1
ATOM 824 C CA . TRP A 1 117 ? -1.107 10.309 0.298 1.00 98.38 117 TRP A CA 1
ATOM 825 C C . TRP A 1 117 ? -2.339 9.780 1.005 1.00 98.38 117 TRP A C 1
ATOM 827 O O . TRP A 1 117 ? -2.218 9.077 2.008 1.00 98.38 117 TRP A O 1
ATOM 837 N N . SER A 1 118 ? -3.508 10.093 0.456 1.00 98.06 118 SER A N 1
ATOM 838 C CA . SER A 1 118 ? -4.794 9.643 0.978 1.00 98.06 118 SER A CA 1
ATOM 839 C C . SER A 1 118 ? -5.477 8.732 -0.034 1.00 98.06 118 SER A C 1
ATOM 841 O O . SER A 1 118 ? -5.424 8.987 -1.241 1.00 98.06 118 SER A O 1
ATOM 843 N N . TYR A 1 119 ? -6.124 7.684 0.461 1.00 98.00 119 TYR A N 1
ATOM 844 C CA . TYR A 1 119 ? -6.865 6.733 -0.356 1.00 98.00 119 TYR A CA 1
ATOM 845 C C . TYR A 1 119 ? -8.247 6.504 0.234 1.00 98.00 119 TYR A C 1
ATOM 847 O O . TYR A 1 119 ? -8.376 6.245 1.431 1.00 98.00 119 TYR A O 1
ATOM 855 N N . ASP A 1 120 ? -9.247 6.557 -0.638 1.00 97.75 120 ASP A N 1
ATOM 856 C CA . ASP A 1 120 ? -10.642 6.315 -0.308 1.00 97.75 120 ASP A CA 1
ATOM 857 C C . ASP A 1 120 ? -11.094 5.014 -0.968 1.00 97.75 120 ASP A C 1
ATOM 859 O O . ASP A 1 120 ? -10.944 4.823 -2.179 1.00 97.75 120 ASP A O 1
ATOM 863 N N . PHE A 1 121 ? -11.667 4.127 -0.165 1.00 97.75 121 PHE A N 1
ATOM 864 C CA . PHE A 1 121 ? -12.142 2.819 -0.581 1.00 97.75 121 PHE A CA 1
ATOM 865 C C . PHE A 1 121 ? -13.626 2.689 -0.289 1.00 97.75 121 PHE A C 1
ATOM 867 O O . PHE A 1 121 ? -14.115 3.125 0.754 1.00 97.75 121 PHE A O 1
ATOM 874 N N . VAL A 1 122 ? -14.326 2.029 -1.205 1.00 97.06 122 VAL A N 1
ATOM 875 C CA . VAL A 1 122 ? -15.709 1.604 -1.014 1.00 97.06 122 VAL A CA 1
ATOM 876 C C . VAL A 1 122 ? -15.718 0.086 -0.969 1.00 97.06 122 VAL A C 1
ATOM 878 O O . VAL A 1 122 ? -15.067 -0.569 -1.787 1.00 97.06 122 VAL A O 1
ATOM 881 N N . LYS A 1 123 ? -16.444 -0.475 -0.008 1.00 94.25 123 LYS A N 1
ATOM 882 C CA . LYS A 1 123 ? -16.635 -1.918 0.091 1.00 94.25 123 LYS A CA 1
ATOM 883 C C . LYS A 1 123 ? -17.447 -2.421 -1.107 1.00 94.25 123 LYS A C 1
ATOM 885 O O . LYS A 1 123 ? -18.456 -1.812 -1.463 1.00 94.25 123 LYS A O 1
ATOM 890 N N . GLN A 1 124 ? -16.999 -3.521 -1.708 1.00 85.19 124 GLN A N 1
ATOM 891 C CA . GLN A 1 124 ? -17.696 -4.213 -2.799 1.00 85.19 124 GLN A CA 1
ATOM 892 C C . GLN A 1 124 ? -18.468 -5.433 -2.292 1.00 85.19 124 GLN A C 1
ATOM 894 O O . GLN A 1 124 ? -18.025 -6.043 -1.288 1.00 85.19 124 GLN A O 1
#

pLDDT: mean 96.81, std 3.79, range [63.81, 98.88]

Radius of gyration: 13.71 Å; chains: 1; bounding box: 34×31×40 Å